Protein AF-A0AA95JQX2-F1 (afdb_monomer_lite)

Radius of gyration: 17.06 Å; chains: 1; bounding box: 38×37×60 Å

pLDDT: mean 89.29, std 9.57, range [48.69, 98.25]

Structure (mmCIF, N/CA/C/O backbone):
data_AF-A0AA95JQX2-F1
#
_entry.id   AF-A0AA95JQX2-F1
#
loop_
_atom_site.group_PDB
_atom_site.id
_atom_site.type_symbol
_atom_site.label_atom_id
_atom_site.label_alt_id
_atom_site.label_comp_id
_atom_site.label_asym_id
_atom_site.label_entity_id
_atom_site.label_seq_id
_atom_site.pdbx_PDB_ins_code
_atom_site.Cartn_x
_atom_site.Cartn_y
_atom_site.Cartn_z
_atom_site.occupancy
_atom_site.B_iso_or_equiv
_atom_site.auth_seq_id
_atom_site.auth_comp_id
_atom_site.auth_asym_id
_atom_site.auth_atom_id
_atom_site.pdbx_PDB_model_num
ATOM 1 N N . MET A 1 1 ? 3.217 6.714 17.765 1.00 48.69 1 MET A N 1
ATOM 2 C CA . MET A 1 1 ? 3.372 7.077 16.337 1.00 48.69 1 MET A CA 1
ATOM 3 C C . MET A 1 1 ? 4.011 5.988 15.476 1.00 48.69 1 MET A C 1
ATOM 5 O O . MET A 1 1 ? 3.262 5.349 14.758 1.00 48.69 1 MET A O 1
ATOM 9 N N . LYS A 1 2 ? 5.318 5.655 15.557 1.00 55.28 2 LYS A N 1
ATOM 10 C CA . LYS A 1 2 ? 5.867 4.494 14.789 1.00 55.28 2 LYS A CA 1
ATOM 11 C C . LYS A 1 2 ? 5.168 3.161 15.101 1.00 55.28 2 LYS A C 1
ATOM 13 O O . LYS A 1 2 ? 5.112 2.276 14.257 1.00 55.28 2 LYS A O 1
ATOM 18 N N . LYS A 1 3 ? 4.662 2.999 16.329 1.00 55.25 3 LYS A N 1
ATOM 19 C CA . LYS A 1 3 ? 3.889 1.819 16.753 1.00 55.25 3 LYS A CA 1
ATOM 20 C C . LYS A 1 3 ? 2.515 1.720 16.078 1.00 55.25 3 LYS A C 1
ATOM 22 O O . LYS A 1 3 ? 1.987 0.616 16.010 1.00 55.25 3 LYS A O 1
ATOM 27 N N . ASP A 1 4 ? 1.975 2.826 15.569 1.00 70.56 4 ASP A N 1
ATOM 28 C CA . ASP A 1 4 ? 0.581 2.895 15.119 1.00 70.56 4 ASP A CA 1
ATOM 29 C C . ASP A 1 4 ? 0.456 2.586 13.628 1.00 70.56 4 ASP A C 1
ATOM 31 O O . ASP A 1 4 ? -0.534 1.992 13.224 1.00 70.56 4 ASP A O 1
ATOM 35 N N . LEU A 1 5 ? 1.502 2.844 12.828 1.00 83.25 5 LEU A N 1
ATOM 36 C CA . LEU A 1 5 ? 1.540 2.464 11.409 1.00 83.25 5 LEU A CA 1
ATOM 37 C C . LEU A 1 5 ? 1.255 0.970 11.194 1.00 83.25 5 LEU A C 1
ATOM 39 O O . LEU A 1 5 ? 0.578 0.590 10.249 1.00 83.25 5 LEU A O 1
ATOM 43 N N . TYR A 1 6 ? 1.762 0.102 12.065 1.00 86.94 6 TYR A N 1
ATOM 44 C CA . TYR A 1 6 ? 1.616 -1.348 11.901 1.00 86.94 6 TYR A CA 1
ATOM 45 C C . TYR A 1 6 ? 0.316 -1.907 12.500 1.00 86.94 6 TYR A C 1
ATOM 47 O O . TYR A 1 6 ? 0.174 -3.129 12.592 1.00 86.94 6 TYR A O 1
ATOM 55 N N . GLN A 1 7 ? -0.585 -1.029 12.952 1.00 89.62 7 GLN A N 1
ATOM 56 C CA . GLN A 1 7 ? -1.910 -1.342 13.500 1.00 89.62 7 GLN A CA 1
ATOM 57 C C . GLN A 1 7 ? -2.925 -0.237 13.148 1.00 89.62 7 GLN A C 1
ATOM 59 O O . GLN A 1 7 ? -3.858 0.019 13.910 1.00 89.62 7 GLN A O 1
ATOM 64 N N . PHE A 1 8 ? -2.725 0.473 12.032 1.00 88.50 8 PHE A N 1
ATOM 65 C CA . PHE A 1 8 ? -3.413 1.743 11.811 1.00 88.50 8 PHE A CA 1
ATOM 66 C C . PHE A 1 8 ? -4.920 1.563 11.626 1.00 88.50 8 PHE A C 1
ATOM 68 O O . PHE A 1 8 ? -5.690 2.362 12.148 1.00 88.50 8 PHE A O 1
ATOM 75 N N . SER A 1 9 ? -5.363 0.491 10.961 1.00 88.19 9 SER A N 1
ATOM 76 C CA . SER A 1 9 ? -6.793 0.232 10.752 1.00 88.19 9 SER A CA 1
ATOM 77 C C . SER A 1 9 ? -7.592 0.145 12.056 1.00 88.19 9 SER A C 1
ATOM 79 O O . SER A 1 9 ? -8.779 0.476 12.069 1.00 88.19 9 SER A O 1
ATOM 81 N N . GLU A 1 10 ? -6.931 -0.250 13.145 1.00 88.00 10 GLU A N 1
ATOM 82 C CA . GLU A 1 10 ? -7.506 -0.416 14.480 1.00 88.00 10 GLU A CA 1
ATOM 83 C C . GLU A 1 10 ? -7.291 0.810 15.378 1.00 88.00 10 GLU A C 1
ATOM 85 O O . GLU A 1 10 ? -8.088 1.042 16.282 1.00 88.00 10 GLU A O 1
ATOM 90 N N . LYS A 1 11 ? -6.225 1.587 15.145 1.00 87.81 11 LYS A N 1
ATOM 91 C CA . LYS A 1 11 ? -5.774 2.662 16.046 1.00 87.81 11 LYS A CA 1
ATOM 92 C C . LYS A 1 11 ? -5.941 4.081 15.515 1.00 87.81 11 LYS A C 1
ATOM 94 O O . LYS A 1 11 ? -5.688 5.016 16.267 1.00 87.81 11 LYS A O 1
ATOM 99 N N . MET A 1 12 ? -6.309 4.253 14.247 1.00 86.44 12 MET A N 1
ATOM 100 C CA . MET A 1 12 ? -6.629 5.575 13.706 1.00 86.44 12 MET A CA 1
ATOM 101 C C . MET A 1 12 ? -7.776 6.213 14.489 1.00 86.44 12 MET A C 1
ATOM 103 O O . MET A 1 12 ? -8.796 5.566 14.741 1.00 86.44 12 MET A O 1
ATOM 107 N N . GLU A 1 13 ? -7.610 7.490 14.812 1.00 88.62 13 GLU A N 1
ATOM 108 C CA . GLU A 1 13 ? -8.632 8.314 15.448 1.00 88.62 13 GLU A CA 1
ATOM 109 C C . GLU A 1 13 ? -9.587 8.878 14.390 1.00 88.62 13 GLU A C 1
AT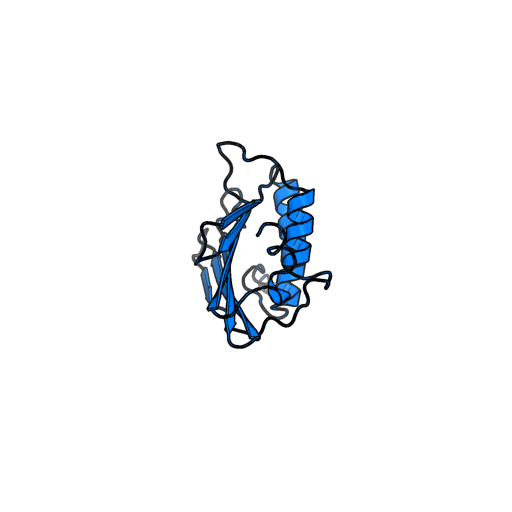OM 111 O O . GLU A 1 13 ? -9.260 8.938 13.202 1.00 88.62 13 GLU A O 1
ATOM 116 N N . ASP A 1 14 ? -10.793 9.270 14.799 1.00 89.38 14 ASP A N 1
ATOM 117 C CA . ASP A 1 14 ? -11.768 9.856 13.878 1.00 89.38 14 ASP A CA 1
ATOM 118 C C . ASP A 1 14 ? -11.199 11.105 13.185 1.00 89.38 14 ASP A C 1
ATOM 120 O O . ASP A 1 14 ? -10.590 11.965 13.819 1.00 89.38 14 ASP A O 1
ATOM 124 N N . GLY A 1 15 ? -11.363 11.190 11.863 1.00 86.19 15 GLY A N 1
ATOM 125 C CA . GLY A 1 15 ? -10.783 12.261 11.050 1.00 86.19 15 GLY A CA 1
ATOM 126 C C . GLY A 1 15 ? -9.307 12.077 10.671 1.00 86.19 15 GLY A C 1
ATOM 127 O O . GLY A 1 15 ? -8.807 12.834 9.830 1.00 86.19 15 GLY A O 1
ATOM 128 N N . ASP A 1 16 ? -8.604 11.065 11.196 1.00 89.38 16 ASP A N 1
ATOM 129 C CA . ASP A 1 16 ? -7.254 10.745 10.727 1.00 89.38 16 ASP A CA 1
ATOM 130 C C . ASP A 1 16 ? -7.278 10.327 9.250 1.00 89.38 16 ASP A C 1
ATOM 132 O O . ASP A 1 16 ? -8.193 9.650 8.763 1.00 89.38 16 ASP A O 1
ATOM 136 N N . THR A 1 17 ? -6.225 10.717 8.528 1.00 93.19 17 THR A N 1
ATOM 137 C CA . THR A 1 17 ? -6.000 10.318 7.137 1.00 93.19 17 THR A CA 1
ATOM 138 C C . THR A 1 17 ? -4.567 9.845 6.940 1.00 93.19 17 THR A C 1
ATOM 140 O O . THR A 1 17 ? -3.623 10.597 7.201 1.00 93.19 17 THR A O 1
ATOM 143 N N . ILE A 1 18 ? -4.419 8.614 6.453 1.00 94.38 18 ILE A N 1
ATOM 144 C CA . ILE A 1 18 ? -3.138 8.024 6.054 1.00 94.38 18 ILE A CA 1
ATOM 145 C C . ILE A 1 18 ? -3.086 7.960 4.535 1.00 94.38 18 ILE A C 1
ATOM 147 O O . ILE A 1 18 ? -4.036 7.517 3.895 1.00 94.38 18 ILE A O 1
ATOM 151 N N . VAL A 1 19 ? -1.964 8.373 3.962 1.00 96.31 19 VAL A N 1
ATOM 152 C CA . VAL A 1 19 ? -1.697 8.286 2.529 1.00 96.31 19 VAL A CA 1
ATOM 153 C C . VAL A 1 19 ? -0.521 7.346 2.318 1.00 96.31 19 VAL A C 1
ATOM 155 O O . VAL A 1 19 ? 0.543 7.530 2.904 1.00 96.31 19 VAL A O 1
ATOM 158 N N . VAL A 1 20 ? -0.719 6.332 1.484 1.00 97.50 20 VAL A N 1
ATOM 159 C CA . VAL A 1 20 ? 0.300 5.354 1.104 1.00 97.50 20 VAL A CA 1
ATOM 160 C C . VAL A 1 20 ? 0.564 5.507 -0.383 1.00 97.50 20 VAL A C 1
ATOM 162 O O . VAL A 1 20 ? -0.333 5.285 -1.190 1.00 97.50 20 VAL A O 1
ATOM 165 N N . ASN A 1 21 ? 1.785 5.876 -0.747 1.00 97.50 21 ASN A N 1
ATOM 166 C CA . ASN A 1 21 ? 2.234 5.923 -2.133 1.00 97.50 21 ASN A CA 1
ATOM 167 C C . ASN A 1 21 ? 3.079 4.681 -2.437 1.00 97.50 21 ASN A C 1
ATOM 169 O O . ASN A 1 21 ? 3.995 4.375 -1.671 1.00 97.50 21 ASN A O 1
ATOM 173 N N . ILE A 1 22 ? 2.767 3.987 -3.530 1.00 97.75 22 ILE A N 1
ATOM 174 C CA . ILE A 1 22 ? 3.512 2.835 -4.046 1.00 97.75 22 ILE A CA 1
ATOM 175 C C . ILE A 1 22 ? 4.104 3.209 -5.404 1.00 97.75 22 ILE A C 1
ATOM 177 O O . ILE A 1 22 ? 3.367 3.547 -6.328 1.00 97.75 22 ILE A O 1
ATOM 181 N N . ASN A 1 23 ? 5.425 3.117 -5.538 1.00 95.81 23 ASN A N 1
ATOM 182 C CA . ASN A 1 23 ? 6.146 3.479 -6.752 1.00 95.81 23 ASN A CA 1
ATOM 183 C C . ASN A 1 23 ? 6.567 2.241 -7.561 1.00 95.81 23 ASN A C 1
ATOM 185 O O . ASN A 1 23 ? 7.581 1.593 -7.278 1.00 95.81 23 ASN A O 1
ATOM 189 N N . TYR A 1 24 ? 5.839 1.963 -8.637 1.00 94.56 24 TYR A N 1
ATOM 190 C CA . TYR A 1 24 ? 6.120 0.854 -9.550 1.00 94.56 24 TYR A CA 1
ATOM 191 C C . TYR A 1 24 ? 7.226 1.159 -10.564 1.00 94.56 24 TYR A C 1
ATOM 193 O O . TYR A 1 24 ? 7.701 0.251 -11.242 1.00 94.56 24 TYR A O 1
ATOM 201 N N . SER A 1 25 ? 7.658 2.416 -10.662 1.00 92.31 25 SER A N 1
ATOM 202 C CA . SER A 1 25 ? 8.530 2.887 -11.738 1.00 92.31 25 SER A CA 1
ATOM 203 C C . SER A 1 25 ? 9.891 2.192 -11.740 1.00 92.31 25 SER A C 1
ATOM 205 O O . SER A 1 25 ? 10.583 2.155 -10.717 1.00 92.31 25 SER A O 1
ATOM 207 N N . ALA A 1 26 ? 10.295 1.661 -12.888 1.00 89.12 26 ALA A N 1
ATOM 208 C CA . ALA A 1 26 ? 11.582 1.011 -13.105 1.00 89.12 26 ALA A CA 1
ATOM 209 C C . ALA A 1 26 ? 11.979 1.125 -14.582 1.00 89.12 26 ALA A C 1
ATOM 211 O O . ALA A 1 26 ? 11.149 0.935 -15.471 1.00 89.12 26 ALA A O 1
ATOM 212 N N . CYS A 1 27 ? 13.258 1.392 -14.853 1.00 86.19 27 CYS A N 1
ATOM 213 C CA . CYS A 1 27 ? 13.761 1.605 -16.214 1.00 86.19 27 CYS A CA 1
ATOM 214 C C . CYS A 1 27 ? 12.929 2.678 -16.955 1.00 86.19 27 CYS A C 1
ATOM 216 O O . CYS A 1 27 ? 12.829 3.800 -16.468 1.00 86.19 27 CYS A O 1
ATOM 218 N N . MET A 1 28 ? 12.330 2.349 -18.106 1.00 88.81 28 MET A N 1
ATOM 219 C CA . MET A 1 28 ? 11.461 3.258 -18.875 1.00 88.81 28 MET A CA 1
ATOM 220 C C . MET A 1 28 ? 9.986 3.226 -18.438 1.00 88.81 28 MET A C 1
ATOM 222 O O . MET A 1 28 ? 9.184 4.011 -18.937 1.00 88.81 28 MET A O 1
ATOM 226 N N . TYR A 1 29 ? 9.613 2.319 -17.532 1.00 90.50 29 TYR A N 1
ATOM 227 C CA . TYR A 1 29 ? 8.249 2.197 -17.031 1.00 90.50 29 TYR A CA 1
ATOM 228 C C . TYR A 1 29 ? 8.034 3.149 -15.851 1.00 90.50 29 TYR A C 1
ATOM 230 O O . TYR A 1 29 ? 8.797 3.122 -14.884 1.00 90.50 29 TYR A O 1
ATOM 238 N N . SER A 1 30 ? 6.991 3.975 -15.923 1.00 92.62 30 SER A N 1
ATOM 239 C CA . SER A 1 30 ? 6.626 4.952 -14.896 1.00 92.62 30 SER A CA 1
ATOM 240 C C . SER A 1 30 ? 5.185 4.725 -14.478 1.00 92.62 30 SER A C 1
ATOM 242 O O . SER A 1 30 ? 4.272 4.858 -15.294 1.00 92.62 30 SER A O 1
ATOM 244 N N . ALA A 1 31 ? 4.989 4.350 -13.217 1.00 95.12 31 ALA A N 1
ATOM 245 C CA . ALA A 1 31 ? 3.675 4.081 -12.660 1.00 95.12 31 ALA A CA 1
ATOM 246 C C . ALA A 1 31 ? 3.683 4.205 -11.136 1.00 95.12 31 ALA A C 1
ATOM 248 O O . ALA A 1 31 ? 4.691 3.934 -10.473 1.00 95.12 31 ALA A O 1
ATOM 249 N N . HIS A 1 32 ? 2.540 4.580 -10.572 1.00 96.38 32 HIS A N 1
ATOM 250 C CA . HIS A 1 32 ? 2.365 4.663 -9.132 1.00 96.38 32 HIS A CA 1
ATOM 251 C C . HIS A 1 32 ? 0.913 4.414 -8.710 1.00 96.38 32 HIS A C 1
ATOM 253 O O . HIS A 1 32 ? -0.015 4.477 -9.514 1.00 96.38 32 HIS A O 1
ATOM 259 N N . GLU A 1 33 ? 0.725 4.135 -7.423 1.00 97.62 33 GLU A N 1
ATOM 260 C CA . GLU A 1 33 ? -0.588 4.120 -6.783 1.00 97.62 33 GLU A CA 1
ATOM 261 C C . GLU A 1 33 ? -0.584 4.951 -5.507 1.00 97.62 33 GLU A C 1
ATOM 263 O O . GLU A 1 33 ? 0.406 4.991 -4.773 1.00 97.62 33 GLU A O 1
ATO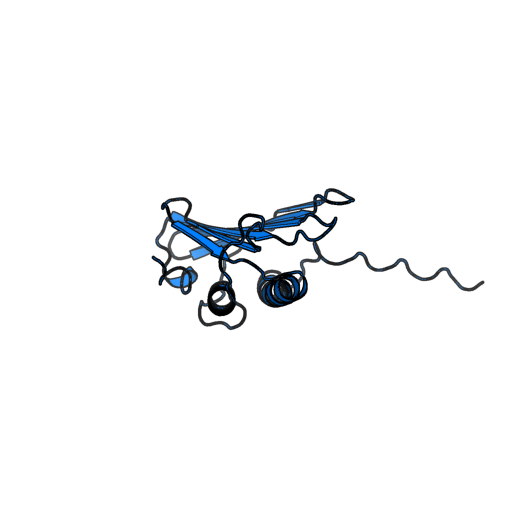M 268 N N . VAL A 1 34 ? -1.725 5.567 -5.215 1.00 98.25 34 VAL A N 1
ATOM 269 C CA . VAL A 1 34 ? -1.988 6.286 -3.974 1.00 98.25 34 VAL A CA 1
ATOM 270 C C . VAL A 1 34 ? -3.198 5.668 -3.291 1.00 98.25 34 VAL A C 1
ATOM 272 O O . VAL A 1 34 ? -4.304 5.700 -3.822 1.00 98.25 34 VAL A O 1
ATOM 275 N N . PHE A 1 35 ? -3.000 5.143 -2.085 1.00 98.19 35 PHE A N 1
ATOM 276 C CA . PHE A 1 35 ? -4.064 4.650 -1.217 1.00 98.19 35 PHE A CA 1
ATOM 277 C C . PHE A 1 35 ? -4.290 5.654 -0.097 1.00 98.19 35 PHE A C 1
ATOM 279 O O . PHE A 1 35 ? -3.395 5.924 0.701 1.00 98.19 35 PHE A O 1
ATOM 286 N N . THR A 1 36 ? -5.496 6.200 -0.033 1.00 97.38 36 THR A N 1
ATOM 287 C CA . THR A 1 36 ? -5.916 7.134 1.008 1.00 97.38 36 THR A CA 1
ATOM 288 C C . THR A 1 36 ? -6.856 6.420 1.960 1.00 97.38 36 THR A C 1
ATOM 290 O O . THR A 1 36 ? -7.960 6.033 1.579 1.00 97.38 36 THR A O 1
ATOM 293 N N . PHE A 1 37 ? -6.415 6.255 3.201 1.00 96.56 37 PHE A N 1
ATOM 294 C CA . PHE A 1 37 ? -7.221 5.729 4.289 1.00 96.56 37 PHE A CA 1
ATOM 295 C C . PHE A 1 37 ? -7.793 6.872 5.107 1.00 96.56 37 PHE A C 1
ATOM 297 O O . PHE A 1 37 ? -7.055 7.779 5.485 1.00 96.56 37 PHE A O 1
ATOM 304 N N . THR A 1 38 ? -9.079 6.811 5.433 1.00 95.00 38 THR A N 1
ATOM 305 C CA . THR A 1 38 ? -9.737 7.817 6.277 1.00 95.00 38 THR A CA 1
ATOM 306 C C . THR A 1 38 ? -10.612 7.133 7.312 1.00 95.00 38 THR A C 1
ATOM 308 O O . THR A 1 38 ? -11.400 6.251 6.962 1.00 95.00 38 THR A O 1
ATOM 311 N N . LYS A 1 39 ? -10.507 7.558 8.571 1.00 93.19 39 LYS A N 1
ATOM 312 C CA . LYS A 1 39 ? -11.387 7.107 9.652 1.00 93.19 39 LYS A CA 1
ATOM 313 C C . LYS A 1 39 ? -12.588 8.047 9.764 1.00 93.19 39 LYS A C 1
ATOM 315 O O . LYS A 1 39 ? -12.410 9.262 9.809 1.00 93.19 39 LYS A O 1
ATOM 320 N N . GLN A 1 40 ? -13.797 7.489 9.753 1.00 92.81 40 GLN A N 1
ATOM 321 C CA . GLN A 1 40 ? -15.043 8.222 9.996 1.00 92.81 40 GLN A CA 1
ATOM 322 C C . GLN A 1 40 ? -15.950 7.391 10.905 1.00 92.81 40 GLN A C 1
ATOM 324 O O . GLN A 1 40 ? -16.406 6.327 10.481 1.00 92.81 40 GLN A O 1
ATOM 329 N N . LYS A 1 41 ? -16.234 7.876 12.119 1.00 86.69 41 LYS A N 1
ATOM 330 C CA . LYS A 1 41 ? -17.156 7.252 13.090 1.00 86.69 41 LYS A CA 1
ATOM 331 C C . LYS A 1 41 ? -16.910 5.741 13.227 1.00 86.69 41 LYS A C 1
ATOM 333 O O . LYS A 1 41 ? -17.779 4.929 12.927 1.00 86.69 41 LYS A O 1
ATOM 338 N N . ASP A 1 42 ? -15.675 5.384 13.571 1.00 85.44 42 ASP A N 1
ATOM 339 C CA . ASP A 1 42 ? -15.151 4.013 13.705 1.00 85.44 42 ASP A CA 1
ATOM 340 C C . ASP A 1 42 ? -14.960 3.194 12.423 1.00 85.44 42 ASP A C 1
ATOM 342 O O . ASP A 1 42 ? -14.281 2.163 12.453 1.00 85.44 42 ASP A O 1
ATOM 346 N N . ILE A 1 43 ? -15.423 3.670 11.270 1.00 92.50 43 ILE A N 1
ATOM 347 C CA . ILE A 1 43 ? -15.240 2.981 9.992 1.00 92.50 43 ILE A CA 1
ATOM 348 C C . ILE A 1 43 ? -13.987 3.507 9.292 1.00 92.50 43 ILE A C 1
ATOM 350 O O . ILE A 1 43 ? -13.841 4.706 9.058 1.00 92.50 43 ILE A O 1
ATOM 354 N N . THR A 1 44 ? -13.086 2.598 8.924 1.00 95.00 44 THR A N 1
ATOM 355 C CA . THR A 1 44 ? -11.926 2.913 8.083 1.00 95.00 44 THR A CA 1
ATOM 356 C C . THR A 1 44 ? -12.301 2.702 6.622 1.00 95.00 44 THR A C 1
ATOM 358 O O . THR A 1 44 ? -12.688 1.605 6.214 1.00 95.00 44 THR A O 1
ATOM 361 N N . TYR A 1 45 ? -12.175 3.751 5.822 1.00 96.69 45 TYR A N 1
ATOM 362 C CA . TYR A 1 45 ? -12.370 3.706 4.378 1.00 96.69 45 TYR A CA 1
ATOM 363 C C . TYR A 1 45 ? -11.032 3.713 3.660 1.00 96.69 45 TYR A C 1
ATOM 365 O O . TYR A 1 45 ? -10.065 4.262 4.181 1.00 96.69 45 TYR A O 1
ATOM 373 N N . ILE A 1 46 ? -11.006 3.162 2.452 1.00 97.75 46 I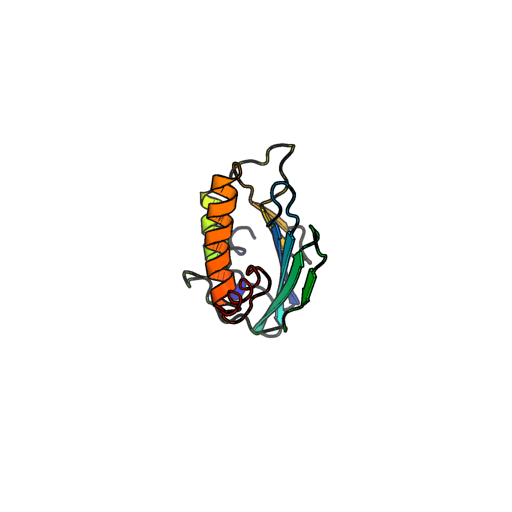LE A N 1
ATOM 374 C CA . ILE A 1 46 ? -9.882 3.240 1.523 1.00 97.75 46 ILE A CA 1
ATOM 375 C C . ILE A 1 46 ? -10.377 3.773 0.177 1.00 97.75 46 ILE A C 1
ATOM 377 O O . ILE A 1 46 ? -11.432 3.367 -0.313 1.00 97.75 46 ILE A O 1
ATOM 381 N N . GLN A 1 47 ? -9.619 4.698 -0.398 1.00 97.62 47 GLN A N 1
ATOM 382 C CA . GLN A 1 47 ? -9.778 5.199 -1.760 1.00 97.62 47 GLN A CA 1
ATOM 383 C C . GLN A 1 47 ? -8.440 5.059 -2.482 1.00 97.62 47 GLN A C 1
ATOM 385 O O . GLN A 1 47 ? -7.399 5.364 -1.898 1.00 97.62 47 GLN A O 1
ATOM 390 N N . THR A 1 48 ? -8.460 4.602 -3.732 1.00 98.19 48 THR A N 1
ATOM 391 C CA . THR A 1 48 ? -7.236 4.324 -4.493 1.00 98.19 48 THR A CA 1
ATOM 392 C C . THR A 1 48 ? -7.236 5.068 -5.818 1.00 98.19 48 THR A C 1
ATOM 394 O O . THR A 1 48 ? -8.211 5.003 -6.562 1.00 98.19 48 THR A O 1
ATOM 397 N N . TYR A 1 49 ? -6.122 5.732 -6.103 1.00 98.12 49 TYR A N 1
ATOM 398 C CA . TYR A 1 49 ? -5.775 6.266 -7.414 1.00 98.12 49 TYR A CA 1
ATOM 399 C C . TYR A 1 49 ? -4.593 5.468 -7.965 1.00 98.12 49 TYR A C 1
ATOM 401 O O . TYR A 1 49 ? -3.652 5.179 -7.221 1.00 98.12 49 TYR A O 1
ATOM 409 N N . SER A 1 50 ? -4.641 5.108 -9.242 1.00 97.50 50 SER A N 1
ATOM 410 C CA . SER A 1 50 ? -3.569 4.389 -9.928 1.00 97.50 50 SER A CA 1
ATOM 411 C C . SER A 1 50 ? -3.239 5.099 -11.234 1.00 97.50 50 SER A C 1
ATOM 413 O O . SER A 1 50 ? -4.150 5.520 -11.942 1.00 97.50 50 SER A O 1
ATOM 415 N N . GLU A 1 51 ? -1.957 5.185 -11.577 1.00 97.19 51 GLU A N 1
ATOM 416 C CA . GLU A 1 51 ? -1.491 5.845 -12.797 1.00 97.19 51 GLU A CA 1
ATOM 417 C C . GLU A 1 51 ? -0.327 5.078 -13.425 1.00 97.19 51 GLU A C 1
ATOM 419 O O . GLU A 1 51 ? 0.598 4.642 -12.733 1.00 97.19 51 GLU A O 1
ATOM 424 N N . ILE A 1 52 ? -0.362 4.951 -14.748 1.00 94.75 52 ILE A N 1
ATOM 425 C CA . ILE A 1 52 ? 0.749 4.554 -15.609 1.00 94.75 52 ILE A CA 1
ATOM 426 C C . ILE A 1 52 ? 0.998 5.734 -16.545 1.00 94.75 52 ILE A C 1
ATOM 428 O O . ILE A 1 52 ? 0.135 6.087 -17.341 1.00 94.75 52 ILE A O 1
ATOM 432 N N . ASN A 1 53 ? 2.177 6.340 -16.452 1.00 90.75 53 ASN A N 1
ATOM 433 C CA . ASN A 1 53 ? 2.532 7.528 -17.228 1.00 90.75 53 ASN A CA 1
ATOM 434 C C . ASN A 1 53 ? 3.501 7.216 -18.387 1.00 90.75 53 ASN A C 1
ATOM 436 O O . ASN A 1 53 ? 3.737 8.039 -19.265 1.00 90.75 53 ASN A O 1
ATOM 440 N N . SER A 1 54 ? 4.097 6.023 -18.409 1.00 87.06 54 SER A N 1
ATOM 441 C CA . SER A 1 54 ? 4.945 5.574 -19.521 1.00 87.06 54 SER A CA 1
ATOM 442 C C . SER A 1 54 ? 4.130 4.979 -20.671 1.00 87.06 54 SER A C 1
ATOM 444 O O . SER A 1 54 ? 3.164 4.259 -20.425 1.00 87.06 54 SER A O 1
ATOM 446 N N . PHE A 1 55 ? 4.611 5.152 -21.905 1.00 82.25 55 PHE A N 1
ATOM 447 C CA . PHE A 1 55 ? 4.018 4.627 -23.144 1.00 82.25 55 PHE A CA 1
ATOM 448 C C . PHE A 1 55 ? 2.634 5.222 -23.447 1.00 82.25 55 PHE A C 1
ATOM 450 O O . PHE A 1 55 ? 2.544 6.204 -24.176 1.00 82.25 55 PHE A O 1
ATOM 457 N N . GLU A 1 56 ? 1.577 4.663 -22.860 1.00 80.19 56 GLU A N 1
ATOM 458 C CA . GLU A 1 56 ? 0.204 5.154 -22.956 1.00 80.19 56 GLU A CA 1
ATOM 459 C C . GLU A 1 56 ? -0.228 5.620 -21.572 1.00 80.19 56 GLU A C 1
ATOM 461 O O . GLU A 1 56 ? -0.316 4.809 -20.647 1.00 80.19 56 GLU A O 1
ATOM 466 N N . HIS A 1 57 ? -0.509 6.916 -21.442 1.00 91.25 57 HIS A N 1
ATOM 467 C CA . HIS A 1 57 ? -1.015 7.466 -20.195 1.00 91.25 57 HIS A CA 1
ATOM 468 C C . HIS A 1 57 ? -2.360 6.813 -19.846 1.00 91.25 57 HIS A C 1
ATOM 470 O O . HIS A 1 57 ? -3.317 6.878 -20.623 1.00 91.25 57 HIS A O 1
ATOM 476 N N . LYS A 1 58 ? -2.419 6.160 -18.685 1.00 94.12 58 LYS A N 1
ATOM 477 C CA . LYS A 1 58 ? -3.610 5.502 -18.142 1.00 94.12 58 LYS A CA 1
ATOM 478 C C . LYS A 1 58 ? -3.732 5.861 -16.677 1.00 94.12 58 LYS A C 1
ATOM 480 O O . LYS A 1 58 ? -2.765 5.757 -15.930 1.00 94.12 58 LYS A O 1
ATOM 485 N N . GLU A 1 59 ? -4.939 6.190 -16.259 1.00 96.38 59 GLU A N 1
ATOM 486 C CA . GLU A 1 59 ? -5.264 6.473 -14.868 1.00 96.38 59 GLU A CA 1
ATOM 487 C C . GLU A 1 59 ? -6.571 5.784 -14.480 1.00 96.38 59 GLU A C 1
ATOM 489 O O . GLU A 1 59 ? -7.426 5.507 -15.326 1.00 96.38 59 GLU A O 1
ATOM 494 N N . GLN A 1 60 ? -6.731 5.485 -13.193 1.00 96.25 60 GLN A N 1
ATOM 495 C CA . GLN A 1 60 ? -8.018 5.085 -12.643 1.00 96.25 60 GLN A CA 1
ATOM 496 C C . GLN A 1 60 ? -8.208 5.591 -11.218 1.00 96.25 60 GLN A C 1
ATOM 498 O O . GLN A 1 60 ? -7.275 5.658 -10.418 1.00 96.25 60 GLN A O 1
ATOM 503 N N . ASN A 1 61 ? -9.469 5.851 -10.885 1.00 97.25 61 ASN A N 1
ATOM 504 C CA . ASN A 1 61 ? -9.926 6.047 -9.519 1.00 97.25 61 ASN A CA 1
ATOM 505 C C . ASN A 1 61 ? -10.826 4.872 -9.139 1.00 97.25 61 ASN A C 1
ATOM 507 O O . ASN A 1 61 ? -11.874 4.665 -9.751 1.00 97.25 61 ASN A O 1
ATOM 511 N N . LEU A 1 62 ? -10.428 4.104 -8.127 1.00 95.56 62 LEU A N 1
ATOM 512 C CA . LEU A 1 62 ? -11.255 3.025 -7.601 1.00 95.56 62 LEU A CA 1
ATOM 513 C C . LEU A 1 62 ? -12.308 3.575 -6.628 1.00 95.56 62 LEU A C 1
ATOM 515 O O . LEU A 1 62 ? -12.038 4.547 -5.910 1.00 95.56 62 LEU A O 1
ATOM 519 N N . PRO A 1 63 ? -13.501 2.951 -6.561 1.00 92.25 63 PRO A N 1
ATOM 520 C CA . PRO A 1 63 ? -14.535 3.350 -5.618 1.00 92.25 63 PRO A CA 1
ATOM 521 C C . PRO A 1 63 ? -14.017 3.358 -4.180 1.00 92.25 63 PRO A C 1
ATOM 523 O O . PRO A 1 63 ? -13.268 2.470 -3.768 1.00 92.25 63 PRO A O 1
ATOM 526 N N . LYS A 1 64 ? -14.467 4.333 -3.388 1.00 96.25 64 LYS A N 1
ATOM 527 C CA . LYS A 1 64 ? -14.215 4.349 -1.946 1.00 96.25 64 LYS A CA 1
ATOM 528 C C . LYS A 1 64 ? -14.935 3.163 -1.303 1.00 96.25 64 LYS A C 1
ATOM 530 O O . LYS A 1 64 ? -16.162 3.092 -1.345 1.00 96.25 64 LYS A O 1
ATOM 535 N N . ILE A 1 65 ? -14.186 2.261 -0.678 1.00 96.62 65 ILE A N 1
ATOM 536 C CA . ILE A 1 65 ? -14.734 1.073 -0.009 1.00 96.62 65 ILE A CA 1
ATOM 537 C C . ILE A 1 65 ? -14.387 1.060 1.479 1.00 96.62 65 ILE A C 1
ATOM 539 O O . ILE A 1 65 ? -13.503 1.779 1.945 1.00 96.62 65 ILE A O 1
ATOM 543 N N . ILE A 1 66 ? -15.092 0.223 2.240 1.00 96.88 66 ILE A N 1
ATOM 544 C CA . ILE A 1 66 ? -14.774 -0.033 3.647 1.00 96.88 66 ILE A CA 1
ATOM 545 C C . ILE A 1 66 ? -13.573 -0.984 3.711 1.00 96.88 66 ILE A C 1
ATOM 547 O O . ILE A 1 66 ? -13.640 -2.104 3.202 1.00 96.88 66 ILE A O 1
ATOM 551 N N . TYR A 1 67 ? -12.502 -0.575 4.388 1.00 96.06 67 TYR A N 1
ATOM 552 C CA . TYR A 1 67 ? -11.338 -1.421 4.636 1.00 96.06 67 TYR A CA 1
ATOM 553 C C . TYR A 1 67 ? -11.598 -2.321 5.852 1.00 96.06 67 TYR A C 1
ATOM 555 O O . TYR A 1 67 ? -11.468 -1.900 6.999 1.00 96.06 67 TYR A O 1
ATOM 563 N N . LYS A 1 68 ? -12.005 -3.571 5.597 1.00 93.00 68 LYS A N 1
ATOM 564 C CA . LYS A 1 68 ? -12.367 -4.560 6.637 1.00 93.00 68 LYS A CA 1
ATOM 565 C C . LYS A 1 68 ? -11.222 -5.500 7.039 1.00 93.00 68 LYS A C 1
ATOM 567 O O . LYS A 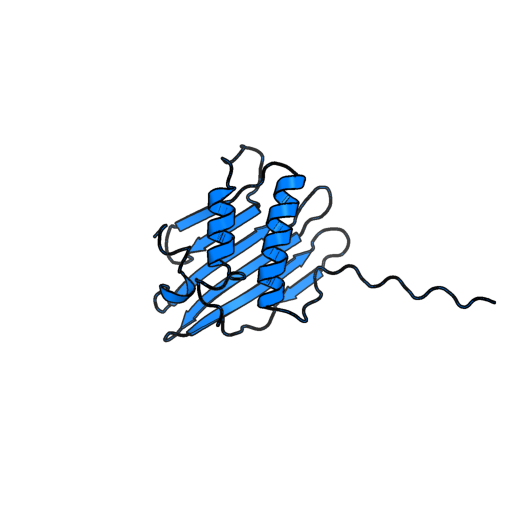1 68 ? -11.420 -6.391 7.864 1.00 93.00 68 LYS A O 1
ATOM 572 N N . ILE A 1 69 ? -10.046 -5.351 6.434 1.00 94.19 69 ILE A N 1
ATOM 573 C CA . ILE A 1 69 ? -8.905 -6.239 6.673 1.00 94.19 69 ILE A CA 1
ATOM 574 C C . ILE A 1 69 ? -8.274 -5.868 8.017 1.00 94.19 69 ILE A C 1
ATOM 576 O O . ILE A 1 69 ? -7.854 -4.733 8.220 1.00 94.19 69 ILE A O 1
ATOM 580 N N . ARG A 1 70 ? -8.216 -6.832 8.940 1.00 91.31 70 ARG A N 1
ATOM 581 C CA . ARG A 1 70 ? -7.607 -6.645 10.267 1.00 91.31 70 ARG A CA 1
ATOM 582 C C . ARG A 1 70 ? -6.093 -6.483 10.156 1.00 91.31 70 ARG A C 1
ATOM 584 O O . ARG A 1 70 ? -5.470 -7.118 9.303 1.00 91.31 70 ARG A O 1
ATOM 591 N N . SER A 1 71 ? -5.480 -5.751 11.086 1.00 90.25 71 SER A N 1
ATOM 592 C CA . SER A 1 71 ? -4.026 -5.522 11.077 1.00 90.25 71 SER A CA 1
ATOM 593 C C . SER A 1 71 ? -3.206 -6.817 11.199 1.00 90.25 71 SER A C 1
ATOM 595 O O . SER A 1 71 ? -2.068 -6.893 10.730 1.00 90.25 71 SER A O 1
ATOM 597 N N . SER A 1 72 ? -3.789 -7.857 11.802 1.00 90.06 72 SER A N 1
ATOM 598 C CA . SER A 1 72 ? -3.193 -9.186 11.957 1.00 90.06 72 SER A CA 1
ATOM 599 C C . SER A 1 72 ? -3.319 -10.081 10.721 1.00 90.06 72 SER A C 1
ATOM 601 O O . SER A 1 72 ? -2.586 -11.065 10.628 1.00 90.06 72 SER A O 1
ATOM 603 N N . ALA A 1 73 ? -4.199 -9.758 9.767 1.00 94.00 73 ALA A N 1
ATOM 604 C CA . ALA A 1 73 ? -4.405 -10.574 8.574 1.00 94.00 73 ALA A CA 1
ATOM 605 C C . ALA A 1 73 ? -3.131 -10.595 7.707 1.00 94.00 73 ALA A C 1
ATOM 607 O O . ALA A 1 73 ? -2.561 -9.529 7.473 1.00 94.00 73 ALA A O 1
ATOM 608 N N . PRO A 1 74 ? -2.668 -11.754 7.199 1.00 95.00 74 PRO A N 1
ATOM 609 C CA . PRO A 1 74 ? -1.406 -11.838 6.454 1.00 95.00 74 PRO A CA 1
ATOM 610 C C . PRO A 1 74 ? -1.317 -10.867 5.270 1.00 95.00 74 PRO A C 1
ATOM 612 O O . PRO A 1 74 ? -0.281 -10.243 5.063 1.00 95.00 74 PRO A O 1
ATOM 615 N N . LEU A 1 75 ? -2.426 -10.690 4.545 1.00 96.56 75 LEU A N 1
ATOM 616 C CA . LEU A 1 75 ? -2.544 -9.815 3.376 1.00 96.56 75 LEU A CA 1
ATOM 617 C C . LEU A 1 75 ? -3.152 -8.450 3.743 1.00 96.56 75 LEU A C 1
ATOM 619 O O . LEU A 1 75 ? -4.148 -8.023 3.155 1.00 96.56 75 LEU A O 1
ATOM 623 N N . SER A 1 76 ? -2.571 -7.795 4.751 1.00 96.50 76 SER A N 1
ATOM 624 C CA . SER A 1 76 ? -2.901 -6.431 5.181 1.00 96.50 76 SER A CA 1
ATOM 625 C C . SER A 1 76 ? -1.775 -5.457 4.837 1.00 96.50 76 SER A C 1
ATOM 627 O O . SER A 1 76 ? -0.604 -5.841 4.746 1.00 96.50 76 SER A O 1
ATOM 629 N N . PHE A 1 77 ? -2.111 -4.172 4.700 1.00 96.75 77 PHE A N 1
ATOM 630 C CA . PHE A 1 77 ? -1.100 -3.121 4.569 1.00 96.75 77 PHE A CA 1
ATOM 631 C C . PHE A 1 77 ? -0.154 -3.093 5.769 1.00 96.75 77 PHE A C 1
ATOM 633 O O . PHE A 1 77 ? 1.052 -2.953 5.608 1.00 96.75 77 PHE A O 1
ATOM 640 N N . GLU A 1 78 ? -0.673 -3.294 6.975 1.00 95.44 78 GLU A N 1
ATOM 641 C CA . GLU A 1 78 ? 0.107 -3.297 8.203 1.00 95.44 78 GLU A CA 1
ATOM 642 C C . GLU A 1 78 ? 1.179 -4.387 8.220 1.00 95.44 78 GLU A C 1
ATOM 644 O O . GLU A 1 78 ? 2.321 -4.129 8.610 1.00 95.44 78 GLU A O 1
ATOM 649 N N . ASN A 1 79 ? 0.840 -5.603 7.786 1.00 95.81 79 ASN A N 1
ATOM 650 C CA . ASN A 1 79 ? 1.815 -6.683 7.676 1.00 95.81 79 ASN A CA 1
ATOM 651 C C . ASN A 1 79 ? 2.789 -6.456 6.519 1.00 95.81 79 ASN A C 1
ATOM 653 O O . ASN A 1 79 ? 3.980 -6.726 6.686 1.00 95.81 79 ASN A O 1
ATOM 657 N N . TYR A 1 80 ? 2.340 -5.866 5.410 1.00 97.06 80 TYR A N 1
ATOM 658 C CA . TYR A 1 80 ? 3.245 -5.420 4.354 1.00 97.06 80 TYR A CA 1
ATOM 659 C C . TYR A 1 80 ? 4.244 -4.369 4.860 1.00 97.06 80 TYR A C 1
ATOM 661 O O . TYR A 1 80 ? 5.443 -4.502 4.635 1.00 97.06 80 TYR A O 1
ATOM 669 N N . PHE A 1 81 ? 3.811 -3.393 5.660 1.00 95.38 81 PHE A N 1
ATOM 670 C CA . PHE A 1 81 ? 4.710 -2.415 6.278 1.00 95.38 81 PHE A CA 1
ATOM 671 C C . PHE A 1 81 ? 5.682 -3.058 7.270 1.00 95.38 81 PHE A C 1
ATOM 673 O O . PHE A 1 81 ? 6.852 -2.680 7.310 1.00 95.38 81 PHE A O 1
ATOM 680 N N . LYS A 1 82 ? 5.249 -4.056 8.055 1.00 94.50 82 LYS A N 1
ATOM 681 C CA . LYS A 1 82 ? 6.161 -4.833 8.919 1.0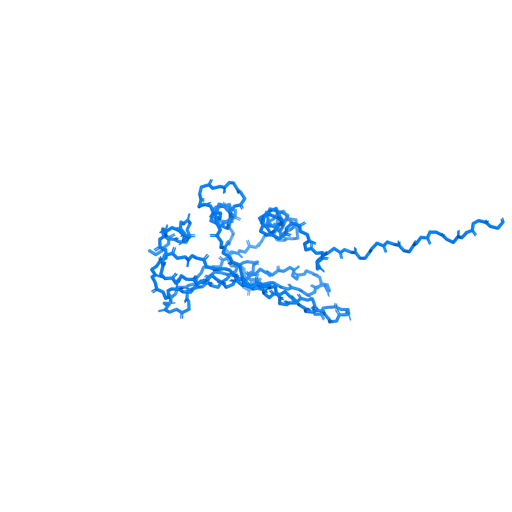0 94.50 82 LYS A CA 1
ATOM 682 C C . LYS A 1 82 ? 7.211 -5.573 8.088 1.00 94.50 82 LYS A C 1
ATOM 684 O O . LYS A 1 82 ? 8.384 -5.580 8.465 1.00 94.50 82 LYS A O 1
ATOM 689 N N . TYR A 1 83 ? 6.808 -6.174 6.968 1.00 95.38 83 TYR A N 1
ATOM 690 C CA . TYR A 1 83 ? 7.715 -6.821 6.021 1.00 95.38 83 TYR A CA 1
ATOM 691 C C . TYR A 1 83 ? 8.722 -5.817 5.442 1.00 95.38 83 TYR A C 1
ATOM 693 O O . TYR A 1 83 ? 9.930 -6.033 5.564 1.00 95.38 83 TYR A O 1
ATOM 701 N N . LEU A 1 84 ? 8.246 -4.679 4.924 1.00 94.75 84 LEU A N 1
ATOM 702 C CA . LEU A 1 84 ? 9.100 -3.620 4.390 1.00 94.75 84 LEU A CA 1
ATOM 703 C C . LEU A 1 84 ? 10.077 -3.109 5.437 1.00 94.75 84 LEU A C 1
ATOM 705 O O . LEU A 1 84 ? 11.254 -2.982 5.137 1.00 94.75 84 LEU A O 1
ATOM 709 N N . LYS A 1 85 ? 9.635 -2.888 6.679 1.00 92.56 85 LYS A N 1
ATOM 710 C CA . LYS A 1 85 ? 10.507 -2.451 7.775 1.00 92.56 85 LYS A CA 1
ATOM 711 C C . LYS A 1 85 ? 11.671 -3.415 8.007 1.00 92.56 85 LYS A C 1
ATOM 713 O O . LYS A 1 85 ? 12.797 -2.968 8.194 1.00 92.56 85 LYS A O 1
ATOM 718 N N . ARG A 1 86 ? 11.410 -4.728 7.994 1.00 91.19 86 ARG A N 1
ATOM 719 C CA . ARG A 1 86 ? 12.442 -5.765 8.186 1.00 91.19 86 ARG A CA 1
ATOM 720 C C . ARG A 1 86 ? 13.434 -5.830 7.026 1.00 91.19 86 ARG A C 1
ATOM 722 O O . ARG A 1 86 ? 14.588 -6.180 7.240 1.00 91.19 86 ARG A O 1
ATOM 729 N N . ARG A 1 87 ? 12.972 -5.524 5.814 1.00 89.06 87 ARG A N 1
ATOM 730 C CA . ARG A 1 87 ? 13.755 -5.541 4.569 1.00 89.06 87 ARG A CA 1
ATOM 731 C C . ARG A 1 87 ? 14.245 -4.147 4.156 1.00 89.06 87 ARG A C 1
ATOM 733 O O . ARG A 1 87 ? 14.800 -3.997 3.068 1.00 89.06 87 ARG A O 1
ATOM 740 N N . ASN A 1 88 ? 14.003 -3.118 4.969 1.00 84.94 88 ASN A N 1
ATOM 741 C CA . ASN A 1 88 ? 14.281 -1.745 4.572 1.00 84.94 88 ASN A CA 1
ATOM 742 C C . ASN A 1 88 ? 15.789 -1.521 4.544 1.00 84.94 88 ASN A C 1
ATOM 744 O O . ASN A 1 88 ? 16.517 -1.983 5.426 1.00 84.94 88 ASN A O 1
ATOM 748 N N . ARG A 1 89 ? 16.250 -0.771 3.550 1.00 78.81 89 ARG A N 1
ATOM 749 C CA . ARG A 1 89 ? 17.642 -0.339 3.454 1.00 78.81 89 ARG A CA 1
ATOM 750 C C . ARG A 1 89 ? 17.719 1.182 3.604 1.00 78.81 89 ARG A C 1
ATOM 752 O O . ARG A 1 89 ? 16.724 1.866 3.357 1.00 78.81 89 ARG A O 1
ATOM 759 N N . PRO A 1 90 ? 18.866 1.727 4.048 1.00 74.94 90 PRO A N 1
ATOM 760 C CA . PRO A 1 90 ? 19.047 3.170 4.141 1.00 74.94 90 PRO A CA 1
ATOM 761 C C . PRO A 1 90 ? 18.825 3.841 2.783 1.00 74.94 90 PRO A C 1
ATOM 763 O O . PRO A 1 90 ? 19.167 3.278 1.741 1.00 74.94 90 PRO A O 1
ATOM 766 N N . LYS A 1 91 ? 18.292 5.066 2.806 1.00 72.94 91 LYS A N 1
ATOM 767 C CA . LYS A 1 91 ? 18.177 5.913 1.617 1.00 72.94 91 LYS A CA 1
ATOM 768 C C . LYS A 1 91 ? 19.564 6.087 0.987 1.00 72.94 91 LYS A C 1
ATOM 770 O O . LYS A 1 91 ? 20.465 6.606 1.639 1.00 72.94 91 LYS A O 1
ATOM 775 N N . LYS A 1 92 ? 19.720 5.697 -0.278 1.00 68.81 92 LYS A N 1
ATOM 776 C CA . LYS A 1 92 ? 20.840 6.157 -1.116 1.00 68.81 92 LYS A CA 1
ATOM 777 C C . LYS A 1 92 ? 20.424 7.488 -1.743 1.00 68.81 92 LYS A C 1
ATOM 779 O O . LYS A 1 92 ? 19.262 7.629 -2.118 1.00 68.81 92 LYS A O 1
ATOM 784 N N . GLU A 1 93 ? 21.334 8.456 -1.842 1.00 59.09 93 GLU A N 1
ATOM 785 C CA . GLU A 1 93 ? 21.027 9.842 -2.257 1.00 59.09 93 GLU A CA 1
ATOM 786 C C . GLU A 1 93 ? 20.252 9.943 -3.580 1.00 59.09 93 GLU A C 1
ATOM 788 O O . GLU A 1 93 ? 19.443 10.848 -3.756 1.00 59.09 93 GLU A O 1
ATOM 793 N N . THR A 1 94 ? 20.426 8.966 -4.469 1.00 60.16 94 THR A N 1
ATOM 794 C CA . THR A 1 94 ? 19.830 8.919 -5.808 1.00 60.16 94 THR A CA 1
ATOM 795 C C . THR A 1 94 ? 18.534 8.109 -5.911 1.00 60.16 94 THR A C 1
ATOM 797 O O . THR A 1 94 ? 17.921 8.085 -6.977 1.00 60.16 94 THR A O 1
ATOM 800 N N . ARG A 1 95 ? 18.093 7.418 -4.848 1.00 72.94 95 ARG A N 1
ATOM 801 C CA . ARG A 1 95 ? 16.934 6.511 -4.916 1.00 72.94 95 ARG A CA 1
ATOM 802 C C . ARG A 1 95 ? 15.655 7.162 -4.403 1.00 72.94 95 ARG A C 1
ATOM 804 O O . ARG A 1 95 ? 15.568 7.585 -3.249 1.00 72.94 95 ARG A O 1
ATOM 811 N N . SER A 1 96 ? 14.636 7.166 -5.261 1.00 85.50 96 SER A N 1
ATOM 812 C CA . SER A 1 96 ? 13.256 7.444 -4.857 1.00 85.50 96 SER A CA 1
ATOM 813 C C . SER A 1 96 ? 12.737 6.325 -3.945 1.00 85.50 96 SER A C 1
ATOM 815 O O . SER A 1 96 ? 13.128 5.171 -4.129 1.00 85.50 96 SER A O 1
ATOM 817 N N . PRO A 1 97 ? 11.871 6.626 -2.963 1.00 92.50 97 PRO A N 1
ATOM 818 C CA . PRO A 1 97 ? 11.273 5.595 -2.127 1.00 92.50 97 PRO A CA 1
ATOM 819 C C . PRO A 1 97 ? 10.378 4.667 -2.954 1.00 92.50 97 PRO A C 1
ATOM 821 O O . PRO A 1 97 ? 9.672 5.108 -3.865 1.00 92.50 97 PRO A O 1
ATOM 824 N N . LEU A 1 98 ? 10.394 3.383 -2.599 1.00 94.75 98 LEU A N 1
ATOM 825 C CA . LEU A 1 98 ? 9.474 2.385 -3.134 1.00 94.75 98 LEU A CA 1
ATOM 826 C C . LEU A 1 98 ? 8.073 2.591 -2.562 1.00 94.75 98 LEU A C 1
ATOM 828 O O . LEU A 1 98 ? 7.083 2.527 -3.285 1.00 94.75 98 LEU A O 1
ATOM 832 N N . VAL A 1 99 ? 8.006 2.830 -1.251 1.00 96.38 99 VAL A N 1
ATOM 833 C CA . VAL A 1 99 ? 6.761 3.096 -0.535 1.00 96.38 99 VAL A CA 1
ATOM 834 C C . VAL A 1 99 ? 6.953 4.288 0.379 1.00 96.38 99 VAL A C 1
ATOM 836 O O . VAL A 1 99 ? 7.928 4.345 1.125 1.00 96.38 99 VAL A O 1
ATOM 839 N N . THR A 1 100 ? 6.005 5.217 0.362 1.00 95.06 100 THR A N 1
ATOM 840 C CA . THR A 1 100 ? 5.930 6.297 1.353 1.00 95.06 100 THR A CA 1
ATOM 841 C C . THR A 1 100 ? 4.603 6.207 2.079 1.00 95.06 100 THR A C 1
ATOM 843 O O . THR A 1 100 ? 3.567 6.072 1.436 1.00 95.06 100 THR A O 1
ATOM 846 N N . VAL A 1 101 ? 4.625 6.299 3.405 1.00 95.12 101 VAL A N 1
ATOM 847 C CA . VAL A 1 101 ? 3.418 6.396 4.224 1.00 95.12 101 VAL A CA 1
ATOM 848 C C . VAL A 1 101 ? 3.442 7.699 4.998 1.00 95.12 101 VAL A C 1
ATOM 850 O O . VAL A 1 101 ? 4.370 7.930 5.768 1.00 95.12 101 VAL A O 1
ATOM 853 N N . SER A 1 102 ? 2.424 8.535 4.827 1.00 92.94 102 SER A N 1
ATOM 854 C CA . SER A 1 102 ? 2.301 9.817 5.518 1.00 92.94 102 SER A CA 1
ATOM 855 C C . SER A 1 102 ? 0.952 9.969 6.212 1.00 92.94 102 SER A C 1
ATOM 857 O O . SER A 1 102 ? -0.058 9.400 5.800 1.00 92.94 102 SER A O 1
ATOM 859 N N . LEU A 1 103 ? 0.938 10.743 7.296 1.00 89.06 103 LEU A N 1
ATOM 860 C CA . LEU A 1 103 ? -0.283 11.176 7.975 1.00 89.06 103 LEU A CA 1
ATOM 861 C C . LEU A 1 103 ? -0.581 12.612 7.550 1.00 89.06 103 LEU A C 1
ATOM 863 O O . LEU A 1 103 ? 0.242 13.492 7.766 1.00 89.06 103 LEU A O 1
ATOM 867 N N . LYS A 1 104 ? -1.756 12.877 6.974 1.00 83.69 104 LYS A N 1
ATOM 868 C CA . LYS A 1 104 ? -2.067 14.211 6.424 1.00 83.69 104 LYS A CA 1
ATOM 869 C C . LYS A 1 104 ? -2.102 15.310 7.496 1.00 83.69 104 LYS A C 1
ATOM 871 O O . LYS A 1 104 ? -1.711 16.439 7.229 1.00 83.69 104 LYS A O 1
ATOM 876 N N . ASN A 1 105 ? -2.530 14.965 8.710 1.00 76.38 105 ASN A N 1
ATOM 877 C CA . ASN A 1 105 ? -2.756 15.921 9.799 1.00 76.38 105 ASN A CA 1
ATOM 878 C C . ASN A 1 105 ? -1.601 15.967 10.820 1.00 76.38 105 ASN A C 1
ATOM 880 O O . ASN A 1 105 ? -1.733 16.603 11.862 1.00 76.38 105 ASN A O 1
ATOM 884 N N . ARG A 1 106 ? -0.484 15.261 10.577 1.00 75.62 106 ARG A N 1
ATOM 885 C CA . ARG A 1 106 ? 0.660 15.187 11.505 1.00 75.62 106 ARG A CA 1
ATOM 886 C C . ARG A 1 106 ? 1.981 15.211 10.722 1.00 75.62 106 ARG A C 1
ATOM 888 O O . ARG A 1 106 ? 2.026 14.670 9.624 1.00 75.62 106 ARG A O 1
ATOM 895 N N . PRO A 1 107 ? 3.086 15.750 11.269 1.00 77.69 107 PRO A N 1
ATOM 896 C CA . PRO A 1 107 ? 4.398 15.741 10.616 1.00 77.69 107 PRO A CA 1
ATOM 897 C C . PRO A 1 107 ? 5.050 14.350 10.706 1.00 77.69 107 PRO A C 1
ATOM 899 O O . PRO A 1 107 ? 6.101 14.163 11.315 1.00 77.69 107 PRO A O 1
ATOM 902 N N . TYR A 1 108 ? 4.389 13.339 10.146 1.00 83.62 108 TYR A N 1
ATOM 903 C CA . TYR A 1 108 ? 4.870 11.966 10.106 1.00 83.62 108 TYR A CA 1
ATOM 904 C C . TYR A 1 108 ? 4.884 11.461 8.676 1.00 83.62 108 TYR A C 1
ATOM 906 O O . TYR A 1 108 ? 3.855 11.433 8.000 1.00 83.62 108 TYR A O 1
ATOM 914 N N . SER A 1 109 ? 6.062 11.015 8.259 1.00 88.50 109 SER A N 1
ATOM 915 C CA . SER A 1 109 ? 6.273 10.288 7.021 1.00 88.50 109 SER A CA 1
ATOM 916 C C . SER A 1 109 ? 7.298 9.187 7.268 1.00 88.50 109 SER A C 1
ATOM 918 O O . SER A 1 109 ? 8.316 9.411 7.926 1.00 88.50 109 SER A O 1
ATOM 920 N N . GLU A 1 110 ? 7.024 7.992 6.764 1.00 90.81 110 GLU A N 1
ATOM 921 C CA . GLU A 1 110 ? 7.955 6.872 6.747 1.00 90.81 110 GLU A CA 1
ATOM 922 C C . GLU A 1 110 ? 8.153 6.421 5.304 1.00 90.81 110 GLU A C 1
ATOM 924 O O . GLU A 1 110 ? 7.194 6.204 4.567 1.00 90.81 110 GLU A O 1
ATOM 929 N N . ALA A 1 111 ? 9.415 6.298 4.904 1.00 93.00 111 ALA A N 1
ATOM 930 C CA . ALA A 1 111 ? 9.802 5.900 3.562 1.00 93.00 111 ALA A CA 1
ATOM 931 C C . ALA A 1 111 ? 10.532 4.554 3.603 1.00 93.00 111 ALA A C 1
ATOM 933 O O . ALA A 1 111 ? 11.443 4.341 4.411 1.00 93.00 111 ALA A O 1
ATOM 934 N N . PHE A 1 112 ? 10.141 3.663 2.700 1.00 93.56 112 PHE A N 1
ATOM 935 C CA . PHE A 1 112 ? 10.754 2.362 2.487 1.00 93.56 112 PHE A CA 1
ATOM 936 C C . PHE A 1 112 ? 11.413 2.338 1.113 1.00 93.56 112 PHE A C 1
ATOM 938 O O . PHE A 1 112 ? 10.813 2.753 0.120 1.00 93.56 112 PHE A O 1
ATOM 945 N N . TYR A 1 113 ? 12.647 1.852 1.063 1.00 93.50 113 TYR A N 1
ATOM 946 C CA . TYR A 1 113 ? 13.484 1.841 -0.132 1.00 93.50 113 TYR A CA 1
ATOM 947 C C . TYR A 1 113 ? 13.766 0.408 -0.575 1.00 93.50 113 TYR A C 1
ATOM 949 O O . TYR A 1 113 ? 13.742 -0.530 0.232 1.00 93.50 113 TYR A O 1
ATOM 957 N N . ASP A 1 114 ? 14.046 0.252 -1.863 1.00 90.88 114 ASP A N 1
ATOM 958 C CA . ASP A 1 114 ? 14.561 -0.981 -2.446 1.00 90.88 114 ASP A CA 1
ATOM 959 C C . ASP A 1 114 ? 16.095 -0.991 -2.563 1.00 90.88 114 ASP A C 1
ATOM 961 O O . ASP A 1 114 ? 16.772 0.050 -2.489 1.00 90.88 114 ASP A O 1
ATOM 965 N N . ASP A 1 115 ? 16.645 -2.193 -2.744 1.00 88.94 115 ASP A N 1
ATOM 966 C CA . ASP A 1 115 ? 18.033 -2.431 -3.115 1.00 88.94 115 ASP A CA 1
ATOM 967 C C . ASP A 1 115 ? 18.228 -3.025 -4.504 1.00 88.94 115 ASP A C 1
ATOM 969 O O . ASP A 1 115 ? 18.744 -4.125 -4.667 1.00 88.94 115 ASP A O 1
ATOM 973 N N . GLY A 1 116 ? 17.872 -2.238 -5.519 1.00 88.25 116 GLY A N 1
ATOM 974 C CA . GLY A 1 116 ? 18.001 -2.653 -6.912 1.00 88.25 116 GLY A CA 1
ATOM 975 C C . GLY A 1 116 ? 16.745 -3.361 -7.408 1.00 88.25 116 GLY A C 1
ATOM 976 O O . GLY A 1 116 ? 15.751 -3.476 -6.695 1.00 88.25 116 GLY A O 1
ATOM 977 N N . LEU A 1 117 ? 16.778 -3.793 -8.670 1.00 89.81 117 LEU A N 1
ATOM 978 C CA .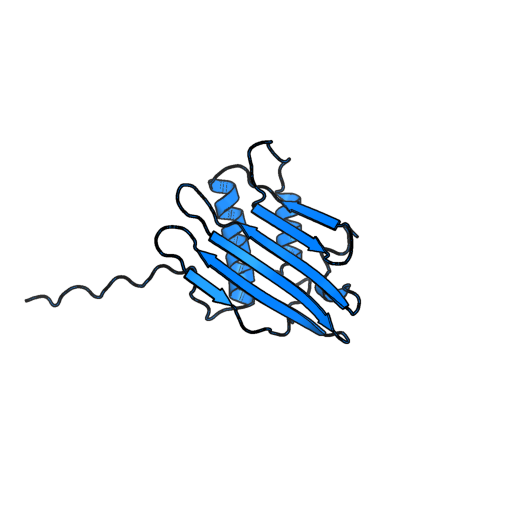 LEU A 1 117 ? 15.579 -4.275 -9.362 1.00 89.81 117 LEU A CA 1
ATOM 979 C C . LEU A 1 117 ? 14.998 -5.547 -8.737 1.00 89.81 117 LEU A C 1
ATOM 981 O O . LEU A 1 117 ? 13.784 -5.637 -8.608 1.00 89.81 117 LEU A O 1
ATOM 985 N N . GLU A 1 118 ? 15.841 -6.491 -8.319 1.00 91.38 118 GLU A N 1
ATOM 986 C CA . GLU A 1 118 ? 15.399 -7.750 -7.705 1.00 91.38 118 GLU A CA 1
ATOM 987 C C . GLU A 1 118 ? 14.600 -7.500 -6.417 1.00 91.38 118 GLU A C 1
ATOM 989 O O . GLU A 1 118 ? 13.416 -7.822 -6.352 1.00 91.38 118 GLU A O 1
ATOM 994 N N . ASP A 1 119 ? 15.190 -6.809 -5.436 1.00 92.38 119 ASP A N 1
ATOM 995 C CA . ASP A 1 119 ? 14.516 -6.473 -4.173 1.00 92.38 119 ASP A CA 1
ATOM 996 C C . ASP A 1 119 ? 13.284 -5.575 -4.390 1.00 92.38 119 ASP A C 1
ATOM 998 O O . ASP A 1 119 ? 12.276 -5.716 -3.692 1.00 92.38 119 ASP A O 1
ATOM 1002 N N . LYS A 1 120 ? 13.317 -4.682 -5.391 1.00 92.81 120 LYS A N 1
ATOM 1003 C CA . LYS A 1 120 ? 12.142 -3.897 -5.789 1.00 92.81 120 LYS A CA 1
ATOM 1004 C C . LYS A 1 120 ? 10.999 -4.809 -6.236 1.00 92.81 120 LYS A C 1
ATOM 1006 O O . LYS A 1 120 ? 9.877 -4.648 -5.752 1.00 92.81 120 LYS A O 1
ATOM 1011 N N . PHE A 1 121 ? 11.264 -5.738 -7.154 1.00 93.44 121 PHE A N 1
ATOM 1012 C CA . PHE A 1 121 ? 10.237 -6.628 -7.688 1.00 93.44 121 PHE A CA 1
ATOM 1013 C C . PHE A 1 121 ? 9.700 -7.586 -6.627 1.00 93.44 121 PHE A C 1
ATOM 1015 O O . PHE A 1 121 ? 8.484 -7.722 -6.537 1.00 93.44 121 PHE A O 1
ATOM 1022 N N . GLU A 1 122 ? 10.546 -8.142 -5.756 1.00 95.00 122 GLU A N 1
ATOM 1023 C CA . GLU A 1 122 ? 10.085 -8.968 -4.631 1.00 95.00 122 GLU A CA 1
ATOM 1024 C C . GLU A 1 122 ? 9.122 -8.200 -3.711 1.00 95.00 122 GLU A C 1
ATOM 1026 O O . GLU A 1 122 ? 8.049 -8.692 -3.347 1.00 95.00 122 GLU A O 1
ATOM 1031 N N . LYS A 1 123 ? 9.468 -6.959 -3.346 1.00 96.19 123 LYS A N 1
ATOM 1032 C CA . LYS A 1 123 ? 8.615 -6.117 -2.493 1.00 96.19 123 LYS A CA 1
ATOM 1033 C C . LYS A 1 123 ? 7.290 -5.775 -3.178 1.00 96.19 123 LYS A C 1
ATOM 1035 O O . LYS A 1 123 ? 6.241 -5.828 -2.534 1.00 96.19 123 LYS A O 1
ATOM 1040 N N . LEU A 1 124 ? 7.318 -5.461 -4.474 1.00 96.12 124 LEU A N 1
ATOM 1041 C CA . LEU A 1 124 ? 6.110 -5.189 -5.259 1.00 96.12 124 LEU A CA 1
ATOM 1042 C C . LEU A 1 124 ? 5.250 -6.440 -5.470 1.00 96.12 124 LEU A C 1
ATOM 1044 O O . LEU A 1 124 ? 4.025 -6.333 -5.478 1.00 96.12 124 LEU A O 1
ATOM 1048 N N . GLU A 1 125 ? 5.849 -7.623 -5.581 1.00 95.19 125 GLU A N 1
ATOM 1049 C CA . GLU A 1 125 ? 5.116 -8.885 -5.650 1.00 95.19 125 GLU A CA 1
ATOM 1050 C C . GLU A 1 125 ? 4.357 -9.139 -4.343 1.00 95.19 125 GLU A C 1
ATOM 1052 O O . GLU A 1 125 ? 3.153 -9.402 -4.375 1.00 95.19 125 GLU A O 1
ATOM 1057 N N . GLN A 1 126 ? 5.000 -8.945 -3.186 1.00 96.56 126 GLN A N 1
ATOM 1058 C CA . GLN A 1 126 ? 4.313 -9.013 -1.889 1.00 96.56 126 GLN A CA 1
ATOM 1059 C C . GLN A 1 126 ? 3.174 -7.993 -1.793 1.00 96.56 126 GLN A C 1
ATOM 1061 O O . GLN A 1 126 ? 2.083 -8.313 -1.314 1.00 96.56 126 GLN A O 1
ATOM 1066 N N . PHE A 1 127 ? 3.390 -6.776 -2.298 1.00 97.50 127 PHE A N 1
ATOM 1067 C CA . PHE A 1 127 ? 2.333 -5.775 -2.358 1.00 97.50 127 PHE A CA 1
ATOM 1068 C C . PHE A 1 127 ? 1.164 -6.199 -3.255 1.00 97.50 127 PHE A C 1
ATOM 1070 O O . PHE A 1 127 ? 0.003 -5.993 -2.898 1.00 97.50 127 PHE A O 1
ATOM 1077 N N . SER A 1 128 ? 1.446 -6.835 -4.394 1.00 95.75 128 SER A N 1
ATOM 1078 C CA . SER A 1 128 ? 0.419 -7.284 -5.338 1.00 95.75 128 SER A CA 1
ATOM 1079 C C . SER A 1 128 ? -0.593 -8.239 -4.693 1.00 95.75 128 SER A C 1
ATOM 1081 O O . SER A 1 128 ? -1.783 -8.182 -5.010 1.00 95.75 128 SER A O 1
ATOM 1083 N N . LEU A 1 129 ? -0.155 -9.051 -3.722 1.00 96.62 129 LEU A N 1
ATOM 1084 C CA . LEU A 1 129 ? -1.020 -9.943 -2.950 1.00 96.62 129 LEU A CA 1
ATOM 1085 C C . LEU A 1 129 ? -1.972 -9.161 -2.033 1.00 96.62 129 LEU A C 1
ATOM 1087 O O . LEU A 1 129 ? -3.161 -9.479 -1.969 1.00 96.62 129 LEU A O 1
ATOM 1091 N N . VAL A 1 130 ? -1.479 -8.108 -1.370 1.00 97.25 130 VAL A N 1
ATOM 1092 C CA . VAL A 1 130 ? -2.311 -7.195 -0.564 1.00 97.25 130 VAL A CA 1
ATOM 1093 C C . VAL A 1 130 ? -3.321 -6.482 -1.455 1.00 97.25 130 VAL A C 1
ATOM 1095 O O . VAL A 1 130 ? -4.515 -6.470 -1.157 1.00 97.25 130 VAL A O 1
ATOM 1098 N N . ARG A 1 131 ? -2.867 -5.950 -2.592 1.00 96.00 131 ARG A N 1
ATOM 1099 C CA . ARG A 1 131 ? -3.729 -5.264 -3.554 1.00 96.00 131 ARG A CA 1
ATOM 1100 C C . ARG A 1 131 ? -4.831 -6.181 -4.087 1.00 96.00 131 ARG A C 1
ATOM 1102 O O . ARG A 1 131 ? -5.988 -5.775 -4.113 1.00 96.00 131 ARG A O 1
ATOM 1109 N N . LYS A 1 132 ? -4.505 -7.425 -4.453 1.00 95.44 132 LYS A N 1
ATOM 1110 C CA . LYS A 1 132 ? -5.475 -8.430 -4.922 1.00 95.44 132 LYS A CA 1
ATOM 1111 C C . LYS A 1 132 ? -6.490 -8.814 -3.842 1.00 95.44 132 LYS A C 1
ATOM 1113 O O . LYS A 1 132 ? -7.636 -9.096 -4.171 1.00 95.44 132 LYS A O 1
ATOM 1118 N N . ASN A 1 133 ? -6.094 -8.807 -2.569 1.00 96.00 133 ASN A N 1
ATOM 1119 C CA . ASN A 1 133 ? -7.009 -9.052 -1.453 1.00 96.00 133 ASN A CA 1
ATOM 1120 C C . ASN A 1 133 ? -8.044 -7.920 -1.289 1.00 96.00 133 ASN A C 1
ATOM 1122 O O . ASN A 1 133 ? -9.179 -8.170 -0.897 1.00 96.00 133 ASN A O 1
ATOM 1126 N N . ILE A 1 134 ? -7.666 -6.680 -1.614 1.00 95.25 134 ILE A N 1
ATOM 1127 C CA . ILE A 1 134 ? -8.559 -5.512 -1.550 1.00 95.25 134 ILE A CA 1
ATOM 1128 C C . ILE A 1 134 ? -9.422 -5.409 -2.816 1.00 95.25 134 ILE A C 1
ATOM 1130 O O . ILE A 1 134 ? -10.624 -5.168 -2.729 1.00 95.25 134 ILE A O 1
ATOM 1134 N N . TYR A 1 135 ? -8.816 -5.626 -3.987 1.00 95.12 135 TYR A N 1
ATOM 1135 C CA . TYR A 1 135 ? -9.435 -5.454 -5.301 1.00 95.12 135 TYR A CA 1
ATOM 1136 C C . TYR A 1 135 ? -9.220 -6.698 -6.189 1.00 95.12 135 TYR A C 1
ATOM 1138 O O . TYR A 1 135 ? -8.415 -6.670 -7.122 1.00 95.12 135 TYR A O 1
ATOM 1146 N N . PRO A 1 136 ? -9.931 -7.815 -5.944 1.00 93.31 136 PRO A N 1
ATOM 1147 C CA . PRO A 1 136 ? -9.661 -9.095 -6.614 1.00 93.31 136 PRO A CA 1
ATOM 1148 C C . PRO A 1 136 ? -9.982 -9.109 -8.114 1.00 93.31 136 PRO A C 1
ATOM 1150 O O . PRO A 1 136 ? -9.419 -9.914 -8.858 1.00 93.31 136 PRO A O 1
ATOM 1153 N N . VAL A 1 137 ? -10.887 -8.234 -8.557 1.00 92.50 137 VAL A N 1
ATOM 1154 C CA . VAL A 1 137 ? -11.349 -8.148 -9.953 1.00 92.50 137 VAL A CA 1
ATOM 1155 C C . VAL A 1 137 ? -10.634 -7.069 -10.765 1.00 92.50 137 VAL A C 1
ATOM 1157 O O . VAL A 1 137 ? -10.792 -7.031 -11.983 1.00 92.50 137 VAL A O 1
ATOM 1160 N N . ASP A 1 138 ? -9.844 -6.212 -10.117 1.00 93.12 138 ASP A N 1
ATOM 1161 C CA . ASP A 1 138 ? -9.154 -5.117 -10.789 1.00 93.12 138 ASP A CA 1
ATOM 1162 C C . ASP A 1 138 ? -8.039 -5.639 -11.712 1.00 93.12 138 ASP A C 1
ATOM 1164 O O . ASP A 1 138 ? -7.287 -6.561 -11.372 1.00 93.12 138 ASP A O 1
ATOM 1168 N N . ARG A 1 139 ? -7.952 -5.056 -12.912 1.00 90.31 139 ARG A N 1
ATOM 1169 C CA . ARG A 1 139 ? -7.014 -5.477 -13.963 1.00 90.31 139 ARG A CA 1
ATOM 1170 C C . ARG A 1 139 ? -6.078 -4.361 -14.430 1.00 90.31 139 ARG A C 1
ATOM 1172 O O . ARG A 1 139 ? -5.370 -4.579 -15.403 1.00 90.31 139 ARG A O 1
ATOM 1179 N N . PHE A 1 140 ? -6.031 -3.215 -13.751 1.00 91.31 140 PHE A N 1
ATOM 1180 C CA . PHE A 1 140 ? -5.334 -2.016 -14.237 1.00 91.31 140 PHE A CA 1
ATOM 1181 C C . PHE A 1 140 ? -3.860 -2.244 -14.602 1.00 91.31 140 PHE A C 1
ATOM 1183 O O . PHE A 1 140 ? -3.402 -1.796 -15.646 1.00 91.31 140 PHE A O 1
ATOM 1190 N N . PHE A 1 141 ? -3.133 -3.003 -13.777 1.00 86.94 141 PHE A N 1
ATOM 1191 C CA . PHE A 1 141 ? -1.717 -3.329 -14.004 1.00 86.94 141 PHE A CA 1
ATOM 1192 C C . PHE A 1 141 ? -1.486 -4.643 -14.759 1.00 86.94 141 PHE A C 1
ATOM 1194 O O . PHE A 1 141 ? -0.347 -5.097 -14.861 1.00 86.94 141 PHE A O 1
ATOM 1201 N N . LYS A 1 142 ? -2.540 -5.305 -15.248 1.00 82.94 142 LYS A N 1
ATOM 1202 C CA . LYS A 1 142 ? -2.370 -6.519 -16.050 1.00 82.94 142 LYS A CA 1
ATOM 1203 C C . LYS A 1 142 ? -2.051 -6.134 -17.487 1.00 82.94 142 LYS A C 1
ATOM 1205 O O . LYS A 1 142 ? -2.669 -5.230 -18.044 1.00 82.94 142 LYS A O 1
ATOM 1210 N N . SER A 1 143 ? -1.125 -6.863 -18.102 1.00 70.81 143 SER A N 1
ATOM 1211 C CA . SER A 1 143 ? -0.929 -6.787 -19.547 1.00 70.81 143 SER A CA 1
ATOM 1212 C C . SER A 1 143 ? -2.241 -7.130 -20.265 1.00 70.81 143 SER A C 1
ATOM 1214 O O . SER A 1 143 ? -2.962 -8.022 -19.801 1.00 70.81 143 SER A O 1
ATOM 1216 N N . PRO A 1 144 ? -2.566 -6.445 -21.377 1.00 66.19 144 PRO A N 1
ATOM 1217 C CA . PRO A 1 144 ? -3.680 -6.856 -22.218 1.00 66.19 144 PRO A CA 1
ATOM 1218 C C . PRO A 1 144 ? -3.467 -8.305 -22.664 1.00 66.19 144 PRO A C 1
ATOM 1220 O O . PRO A 1 144 ? -2.335 -8.726 -22.915 1.00 66.19 144 PRO A O 1
ATOM 1223 N N . GLU A 1 145 ? -4.551 -9.077 -22.728 1.00 70.88 145 GLU A N 1
ATOM 1224 C CA . GLU A 1 145 ? -4.489 -10.424 -23.291 1.00 70.88 145 GLU A CA 1
ATOM 1225 C C . GLU A 1 145 ? -4.000 -10.320 -24.746 1.00 70.88 145 GLU A C 1
ATOM 1227 O O . GLU A 1 145 ? -4.431 -9.410 -25.467 1.00 70.88 145 GLU A O 1
ATOM 1232 N N . PRO A 1 146 ? -3.066 -11.186 -25.182 1.00 72.50 146 PRO A N 1
ATOM 1233 C CA . PRO A 1 146 ? -2.623 -11.172 -26.566 1.00 72.50 146 PRO A CA 1
ATOM 1234 C C . PRO A 1 146 ? -3.831 -11.394 -27.487 1.00 72.50 146 PRO A C 1
ATOM 1236 O O . PRO A 1 146 ? -4.741 -12.149 -27.126 1.00 72.50 146 PRO A O 1
ATOM 1239 N N . PRO A 1 147 ? -3.866 -10.752 -28.668 1.00 74.94 147 PRO A N 1
ATOM 1240 C CA . PRO A 1 147 ? -4.942 -10.983 -29.618 1.00 74.94 147 PRO A CA 1
ATOM 1241 C C . PRO A 1 147 ? -5.011 -12.480 -29.964 1.00 74.94 147 PRO A C 1
ATOM 1243 O O . PRO A 1 147 ? -3.967 -13.142 -30.014 1.00 74.94 147 PRO A O 1
ATOM 1246 N N . PRO A 1 148 ? -6.215 -13.033 -30.200 1.00 80.50 148 PRO A N 1
ATOM 1247 C CA . PRO A 1 148 ? -6.345 -14.424 -30.602 1.00 80.50 148 PRO A CA 1
ATOM 1248 C C . PRO A 1 148 ? -5.525 -14.677 -31.876 1.00 80.50 148 PRO A C 1
ATOM 1250 O O . PRO A 1 148 ? -5.437 -13.789 -32.733 1.00 80.50 148 PRO A O 1
ATOM 1253 N N . PRO A 1 149 ? -4.911 -15.865 -32.018 1.00 82.75 149 PRO A N 1
ATOM 1254 C CA . PRO A 1 149 ? -4.159 -16.193 -33.217 1.00 82.75 149 PRO A CA 1
ATOM 1255 C C . PRO A 1 149 ? -5.066 -16.077 -34.453 1.00 82.75 149 PRO A C 1
ATOM 1257 O O . PRO A 1 149 ? -6.253 -16.411 -34.374 1.00 82.75 149 PRO A O 1
ATOM 1260 N N . PRO A 1 150 ? -4.540 -15.594 -35.594 1.00 85.31 150 PRO A N 1
ATOM 1261 C CA . PRO A 1 150 ? -5.321 -15.509 -36.819 1.00 85.31 150 PRO A CA 1
ATOM 1262 C C . PRO A 1 150 ? -5.847 -16.900 -37.210 1.00 85.31 150 PRO A C 1
ATOM 1264 O O . PRO A 1 150 ? -5.150 -17.895 -36.990 1.00 85.31 150 PRO A O 1
ATOM 1267 N N . PRO A 1 151 ? -7.062 -16.997 -37.783 1.00 81.88 151 PRO A N 1
ATOM 1268 C CA . PRO A 1 151 ? -7.610 -18.274 -38.219 1.00 81.88 151 PRO A CA 1
ATOM 1269 C C . PRO A 1 151 ? -6.653 -18.944 -39.210 1.00 81.88 151 PRO A C 1
ATOM 1271 O O . PRO A 1 151 ? -6.199 -18.314 -40.169 1.00 81.88 151 PRO A O 1
ATOM 1274 N N . ILE A 1 152 ? -6.340 -20.216 -38.959 1.00 79.12 152 ILE A N 1
ATOM 1275 C CA . ILE A 1 152 ? -5.551 -21.046 -39.873 1.00 79.12 152 ILE A CA 1
ATOM 1276 C C . ILE A 1 152 ? -6.386 -21.205 -41.152 1.00 79.12 152 ILE A C 1
ATOM 1278 O O . ILE A 1 152 ? -7.529 -21.658 -41.077 1.00 79.12 152 ILE A O 1
ATOM 1282 N N . LYS A 1 153 ? -5.842 -20.756 -42.287 1.00 69.00 153 LYS A N 1
ATOM 1283 C CA . LYS A 1 153 ? -6.444 -20.938 -43.615 1.00 69.00 153 LYS A CA 1
ATOM 1284 C C . LYS A 1 153 ? -6.174 -22.332 -44.155 1.00 69.00 153 LYS A C 1
ATOM 1286 O O . LYS A 1 153 ? -5.047 -22.824 -43.923 1.00 69.00 153 LYS A O 1
#

Secondary structure (DSSP, 8-state):
-TTTGGGHHHHPPTT-EEEEEEE--BTTB-EEEEEEEEEETTEEEEEEEEEE-SSS-EEEEEEEEE----TTSTTSHHHHHHHHHHT--PPPTTPPPSEEEEETTTTEEEEE--SHHHHHHHHHHHHHHHHHHH-TT--TTSPPPPPPPPPP-

Sequence (153 aa):
MKKDLYQFSEKMEDGDTIVVNINYSACMYSAHEVFTFTKQKDITYIQTYSEINSFEHKEQNLPKIIYKIRSSAPLSFENYFKYLKRRNRPKKETRSPLVTVSLKNRPYSEAFYDDGLEDKFEKLEQFSLVRKNIYPVDRFFKSPEPPPPPPIK

Foldseek 3Di:
DVVCLLFVLQPPDAQKKKWKKAFPDDDQWGWIKIWIWHHHPSWIKIKMKIWTPGPDTDIDTDDIDTDPDGSPHCLAPSVLVVVLVVVADDDDPPFDFRMWMDIPVDPDIDGGHADDDVRSVVSVVSNVSSVCVVPVPDCRPPDPDPPPPDDDD